Protein AF-A0A3R7DWA3-F1 (afdb_monomer_lite)

Sequence (47 aa):
MKRIVLAEEEVTYLKEFTKKGQKSARALTRAHVLLLIHKGEKE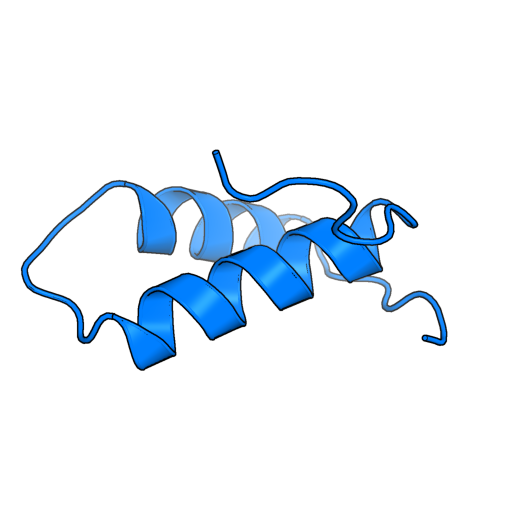TTIA

Foldseek 3Di:
DAADADDPVLLVVLVVVLVDDPDPPVVNVVSVCNNCSNVVHDCPDDD

Structure (mmCIF, N/CA/C/O backbone):
data_AF-A0A3R7DWA3-F1
#
_entry.id   AF-A0A3R7DWA3-F1
#
loop_
_atom_site.group_PDB
_atom_site.id
_atom_site.type_symbol
_atom_site.label_atom_id
_atom_site.label_alt_id
_ato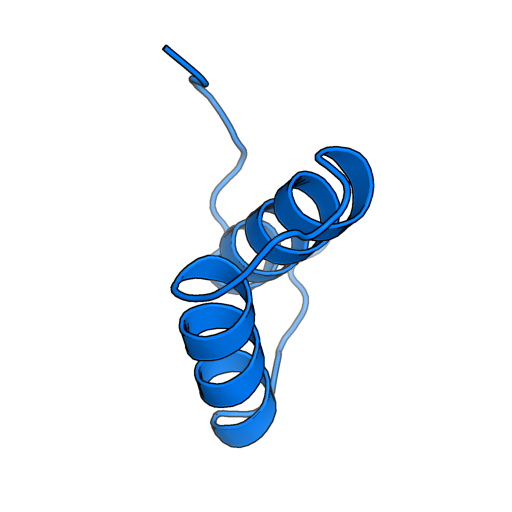m_site.label_comp_id
_atom_site.label_asym_id
_atom_site.label_entity_id
_atom_site.label_seq_id
_atom_site.pdbx_PDB_ins_code
_atom_site.Cartn_x
_atom_site.Cartn_y
_atom_site.Cartn_z
_atom_site.occupancy
_atom_site.B_iso_or_equiv
_atom_site.auth_seq_id
_atom_site.auth_comp_id
_atom_site.auth_asym_id
_atom_site.auth_atom_id
_atom_site.pdbx_PDB_model_num
ATOM 1 N N . MET A 1 1 ? 15.311 -4.091 -7.876 1.00 59.94 1 MET A N 1
ATOM 2 C CA . MET A 1 1 ? 13.988 -4.726 -7.719 1.00 59.94 1 MET A CA 1
ATOM 3 C C . MET A 1 1 ? 13.267 -4.644 -9.048 1.00 59.94 1 MET A C 1
ATOM 5 O O . MET A 1 1 ? 13.282 -3.573 -9.644 1.00 59.94 1 MET A O 1
ATOM 9 N N . LYS A 1 2 ? 12.722 -5.761 -9.542 1.00 70.69 2 LYS A N 1
ATOM 10 C CA . LYS A 1 2 ? 11.810 -5.736 -10.694 1.00 70.69 2 LYS A CA 1
ATOM 11 C C . LYS A 1 2 ? 10.503 -5.082 -10.247 1.00 70.69 2 LYS A C 1
ATOM 13 O O . LYS A 1 2 ? 10.060 -5.351 -9.134 1.00 70.69 2 LYS A O 1
ATOM 18 N N . ARG A 1 3 ? 9.924 -4.225 -11.089 1.00 78.44 3 ARG A N 1
ATOM 19 C CA . ARG A 1 3 ? 8.609 -3.625 -10.839 1.00 78.44 3 ARG A CA 1
ATOM 20 C C . ARG A 1 3 ? 7.569 -4.743 -10.764 1.00 78.44 3 ARG A C 1
ATOM 22 O O . ARG A 1 3 ? 7.556 -5.611 -11.634 1.00 78.44 3 ARG A O 1
ATOM 29 N N . ILE A 1 4 ? 6.732 -4.718 -9.735 1.00 86.50 4 ILE A N 1
ATOM 30 C CA . ILE A 1 4 ? 5.547 -5.574 -9.652 1.00 86.50 4 ILE A CA 1
ATOM 31 C C . ILE A 1 4 ? 4.346 -4.747 -10.091 1.00 86.50 4 ILE A C 1
ATOM 33 O O . ILE A 1 4 ? 4.266 -3.555 -9.801 1.00 86.50 4 ILE A O 1
ATOM 37 N N . VAL A 1 5 ? 3.415 -5.351 -10.812 1.00 89.88 5 VAL A N 1
ATOM 38 C CA . VAL A 1 5 ? 2.139 -4.706 -11.121 1.00 89.88 5 VAL A CA 1
ATOM 39 C C . VAL A 1 5 ? 1.122 -5.315 -10.171 1.00 89.88 5 VAL A C 1
ATOM 41 O O . VAL A 1 5 ? 0.920 -6.522 -10.197 1.00 89.88 5 VAL A O 1
ATOM 44 N N . LEU A 1 6 ? 0.575 -4.483 -9.291 1.00 92.50 6 LEU A N 1
ATOM 45 C CA . LEU A 1 6 ? -0.524 -4.826 -8.402 1.00 92.50 6 LEU A CA 1
ATOM 46 C C . LEU A 1 6 ? -1.821 -4.372 -9.066 1.00 92.50 6 LEU A C 1
ATOM 48 O O . LEU A 1 6 ? -1.834 -3.330 -9.733 1.00 92.50 6 LEU A O 1
ATOM 52 N N . ALA A 1 7 ? -2.893 -5.127 -8.867 1.00 95.69 7 ALA A N 1
ATOM 53 C CA . ALA A 1 7 ? -4.236 -4.692 -9.221 1.00 95.69 7 ALA A CA 1
ATOM 54 C C . ALA A 1 7 ? -4.694 -3.537 -8.312 1.00 95.69 7 ALA A C 1
ATOM 56 O O . ALA A 1 7 ? -4.210 -3.366 -7.190 1.00 95.69 7 ALA A O 1
ATOM 57 N N . GLU A 1 8 ? -5.664 -2.746 -8.771 1.00 94.25 8 GLU A N 1
ATOM 58 C CA . GLU A 1 8 ? -6.190 -1.607 -8.003 1.00 94.25 8 GLU A CA 1
ATOM 59 C C . GLU A 1 8 ? -6.773 -2.028 -6.645 1.00 94.25 8 GLU A C 1
ATOM 61 O O . GLU A 1 8 ? -6.592 -1.335 -5.638 1.00 94.25 8 GLU A O 1
ATOM 66 N N . GLU A 1 9 ? -7.409 -3.199 -6.595 1.00 95.69 9 GLU A N 1
ATOM 67 C CA . GLU A 1 9 ? -7.943 -3.802 -5.372 1.00 95.69 9 GLU A CA 1
ATOM 68 C C . GLU A 1 9 ? -6.828 -4.139 -4.371 1.00 95.69 9 GLU A C 1
ATOM 70 O O . GLU A 1 9 ? -6.936 -3.825 -3.185 1.00 95.69 9 GLU A O 1
ATOM 75 N N . GLU A 1 10 ? -5.707 -4.692 -4.846 1.00 94.69 10 GLU A N 1
ATOM 76 C CA . GLU A 1 10 ? -4.545 -5.025 -4.014 1.00 94.69 10 GLU A CA 1
ATOM 77 C C . GLU A 1 10 ? -3.870 -3.762 -3.467 1.00 94.69 10 GLU A C 1
ATOM 79 O O . GLU A 1 10 ? -3.479 -3.707 -2.298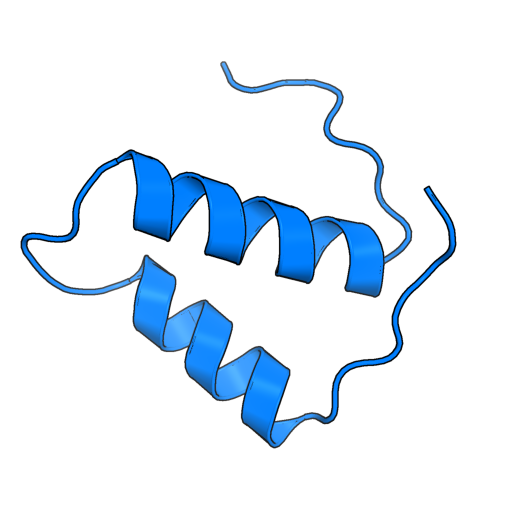 1.00 94.69 10 GLU A O 1
ATOM 84 N N . VAL A 1 11 ? -3.766 -2.713 -4.288 1.00 94.31 11 VAL A N 1
ATOM 85 C CA . VAL A 1 11 ? -3.246 -1.407 -3.859 1.00 94.31 11 VAL A CA 1
ATOM 86 C C . VAL A 1 11 ? -4.143 -0.796 -2.786 1.00 94.31 11 VAL A C 1
ATOM 88 O O . VAL A 1 11 ? -3.642 -0.257 -1.795 1.00 94.31 11 VAL A O 1
ATOM 91 N N . THR A 1 12 ? -5.459 -0.869 -2.972 1.00 94.69 12 THR A N 1
ATOM 92 C CA . THR A 1 12 ? -6.444 -0.353 -2.014 1.00 94.69 12 THR A CA 1
ATOM 93 C C . THR A 1 12 ? -6.356 -1.114 -0.697 1.00 94.69 12 THR A C 1
ATOM 95 O O . THR A 1 12 ? -6.177 -0.488 0.351 1.00 94.69 12 THR A O 1
ATOM 98 N N . TYR A 1 13 ? -6.326 -2.447 -0.756 1.00 93.81 13 TYR A N 1
ATOM 99 C CA . TYR A 1 13 ? -6.114 -3.301 0.408 1.00 93.81 13 TYR A CA 1
ATOM 100 C C . TYR A 1 13 ? -4.828 -2.940 1.155 1.00 93.81 13 TYR A C 1
ATOM 102 O O . TYR A 1 13 ? -4.864 -2.720 2.362 1.00 93.81 13 TYR A O 1
ATOM 110 N N . LEU A 1 14 ? -3.689 -2.823 0.462 1.00 93.06 14 LEU A N 1
ATOM 111 C CA . LEU A 1 14 ? -2.407 -2.507 1.100 1.00 93.06 14 LEU A CA 1
ATOM 112 C C . LEU A 1 14 ? -2.395 -1.107 1.732 1.00 93.06 14 LEU A C 1
ATOM 114 O O . LEU A 1 14 ? -1.834 -0.934 2.815 1.00 93.06 14 LEU A O 1
ATOM 118 N N . LYS A 1 15 ? -3.040 -0.113 1.107 1.00 91.81 15 LYS A N 1
ATOM 119 C CA . LYS A 1 15 ? -3.192 1.238 1.679 1.00 91.81 15 LYS A CA 1
ATOM 120 C C . LYS A 1 15 ? -4.068 1.244 2.930 1.00 91.81 15 LYS A C 1
ATOM 122 O O . LYS A 1 15 ? -3.812 2.012 3.853 1.00 91.81 15 LYS A O 1
ATOM 127 N N . GLU A 1 16 ? -5.114 0.431 2.976 1.00 92.44 16 GLU A N 1
ATOM 128 C CA . GLU A 1 16 ? -5.931 0.275 4.183 1.00 92.44 16 GLU A CA 1
ATOM 129 C C . GLU A 1 16 ? -5.201 -0.541 5.253 1.00 92.44 16 GLU A C 1
ATOM 131 O O . GLU A 1 16 ? -5.258 -0.225 6.447 1.00 92.44 16 GLU A O 1
ATOM 136 N N . PHE A 1 17 ? -4.439 -1.544 4.819 1.00 90.69 17 PHE A N 1
ATOM 137 C CA . PHE A 1 17 ? -3.606 -2.380 5.665 1.00 90.69 17 PHE A CA 1
ATOM 138 C C . PHE A 1 17 ? -2.561 -1.551 6.416 1.00 90.69 17 PHE A C 1
ATOM 140 O O . PHE A 1 17 ? -2.323 -1.822 7.592 1.00 90.69 17 PHE A O 1
ATOM 147 N N . THR A 1 18 ? -1.979 -0.516 5.814 1.00 88.44 18 THR A N 1
ATOM 148 C CA . THR A 1 18 ? -1.011 0.352 6.505 1.00 88.44 18 THR A CA 1
ATOM 149 C C . THR A 1 18 ? -1.654 1.394 7.429 1.00 88.44 18 THR A C 1
ATOM 151 O O . THR A 1 18 ? -0.975 1.893 8.321 1.00 88.44 18 THR A O 1
ATOM 154 N N . LYS A 1 19 ? -2.955 1.698 7.287 1.00 85.44 19 LYS A N 1
ATOM 155 C CA . LYS A 1 19 ? -3.649 2.758 8.052 1.00 85.44 19 LYS A CA 1
ATOM 156 C C . LYS A 1 19 ? -4.191 2.346 9.427 1.00 85.44 19 LYS A C 1
ATOM 158 O O . LYS A 1 19 ? -4.411 3.221 10.259 1.00 85.44 19 LYS A 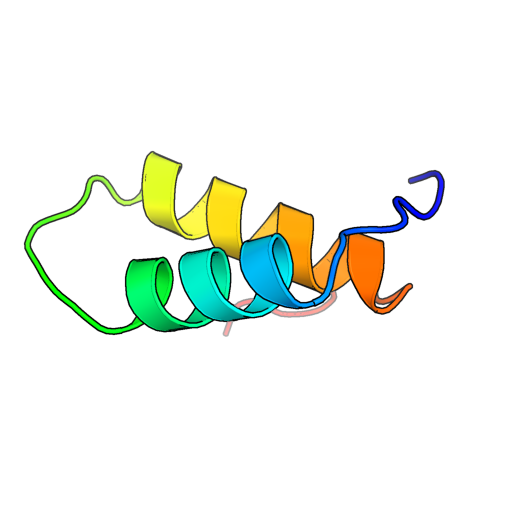O 1
ATOM 163 N N . LYS A 1 20 ? -4.486 1.062 9.676 1.00 68.94 20 LYS A N 1
ATOM 164 C CA . LYS A 1 20 ? -5.221 0.625 10.888 1.00 68.94 20 LYS A CA 1
ATOM 165 C C . LYS A 1 20 ? -4.555 -0.535 11.642 1.00 68.94 20 LYS A C 1
ATOM 167 O O . LYS A 1 20 ? -4.243 -1.557 11.037 1.00 68.94 20 LYS A O 1
ATOM 172 N N . GLY A 1 21 ? -4.501 -0.438 12.974 1.00 67.31 21 GLY A N 1
ATOM 173 C CA . GLY A 1 21 ? -4.415 -1.577 13.907 1.00 67.31 21 GLY A CA 1
ATOM 174 C C . GLY A 1 21 ? -3.028 -1.936 14.459 1.00 67.31 21 GLY A C 1
ATOM 175 O O . GLY A 1 21 ? -2.001 -1.543 13.912 1.00 67.31 21 GLY A O 1
ATOM 176 N N . GLN A 1 22 ? -3.018 -2.735 15.538 1.00 67.31 22 GLN A N 1
ATOM 177 C CA . GLN A 1 22 ? -1.824 -3.414 16.057 1.00 67.31 22 GLN A CA 1
ATOM 178 C C . GLN A 1 22 ? -1.370 -4.483 15.056 1.00 67.31 22 GLN A C 1
ATOM 180 O O . GLN A 1 22 ? -1.794 -5.636 15.100 1.00 67.31 22 GLN A O 1
ATOM 185 N N . LYS A 1 23 ? -0.528 -4.084 14.108 1.00 83.31 23 LYS A N 1
ATOM 186 C CA . LYS A 1 23 ? 0.152 -4.992 13.184 1.00 83.31 23 LYS A CA 1
ATOM 187 C C . LYS A 1 23 ? 1.619 -5.073 13.562 1.00 83.31 23 LYS A C 1
ATOM 189 O O . LYS A 1 23 ? 2.191 -4.108 14.063 1.00 83.31 23 LYS A O 1
ATOM 194 N N . SER A 1 24 ? 2.245 -6.219 13.310 1.00 88.19 24 SER A N 1
ATOM 195 C CA . SER A 1 24 ? 3.686 -6.324 13.517 1.00 88.19 24 SER A CA 1
ATOM 196 C C . SER A 1 24 ? 4.409 -5.337 12.600 1.00 88.19 24 SER A C 1
ATOM 198 O O . SER A 1 24 ? 4.036 -5.173 11.434 1.00 88.19 24 SER A O 1
ATOM 200 N N . ALA A 1 25 ? 5.472 -4.710 13.109 1.00 88.50 25 ALA A N 1
ATOM 201 C CA . ALA A 1 25 ? 6.307 -3.800 12.325 1.00 88.50 25 ALA A CA 1
ATOM 202 C C . ALA A 1 25 ? 6.736 -4.448 10.997 1.00 88.50 25 ALA A C 1
ATOM 204 O O . ALA A 1 25 ? 6.630 -3.842 9.937 1.00 88.50 25 ALA A O 1
ATOM 205 N N . ARG A 1 26 ? 7.076 -5.744 11.032 1.00 91.19 26 ARG A N 1
ATOM 206 C CA . ARG A 1 26 ? 7.438 -6.534 9.849 1.00 91.19 26 ARG A CA 1
ATOM 207 C C . ARG A 1 26 ? 6.336 -6.583 8.788 1.00 91.19 26 ARG A C 1
ATOM 209 O O . ARG A 1 26 ? 6.641 -6.516 7.599 1.00 91.19 26 ARG A O 1
ATOM 216 N N . ALA A 1 27 ? 5.074 -6.738 9.187 1.00 92.06 27 ALA A N 1
ATOM 217 C CA . ALA A 1 27 ? 3.963 -6.773 8.242 1.00 92.06 27 ALA A CA 1
ATOM 218 C C . ALA A 1 27 ? 3.752 -5.404 7.580 1.00 92.06 27 ALA A C 1
ATOM 220 O O . ALA A 1 27 ? 3.542 -5.337 6.369 1.00 92.06 27 ALA A O 1
ATOM 221 N N . LEU A 1 28 ? 3.885 -4.320 8.349 1.00 91.88 28 LEU A N 1
ATOM 222 C CA . LEU A 1 28 ? 3.805 -2.952 7.833 1.00 91.88 28 LEU A CA 1
ATOM 223 C C . LEU A 1 28 ? 4.949 -2.642 6.862 1.00 91.88 28 LEU A C 1
ATOM 225 O O . LEU A 1 28 ? 4.695 -2.117 5.780 1.00 91.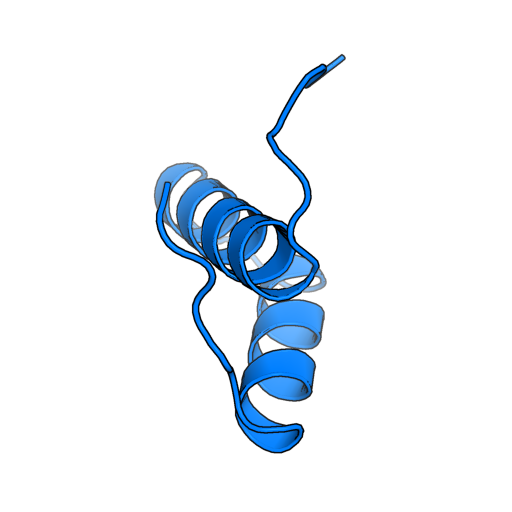88 28 LEU A O 1
ATOM 229 N N . THR A 1 29 ? 6.186 -3.023 7.192 1.00 91.31 29 THR A N 1
ATOM 230 C CA . THR A 1 29 ? 7.340 -2.856 6.294 1.00 91.31 29 THR A CA 1
ATOM 231 C C . THR A 1 29 ? 7.126 -3.601 4.980 1.00 91.31 29 THR A C 1
ATOM 233 O O . THR A 1 29 ? 7.329 -3.037 3.911 1.00 91.31 29 THR A O 1
ATOM 236 N N . ARG A 1 30 ? 6.644 -4.851 5.022 1.00 92.12 30 ARG A N 1
ATOM 237 C CA . ARG A 1 30 ? 6.360 -5.612 3.793 1.00 92.12 30 ARG A CA 1
ATOM 238 C C . ARG A 1 30 ? 5.285 -4.945 2.935 1.00 92.12 30 ARG A C 1
ATOM 240 O O . ARG A 1 30 ? 5.454 -4.884 1.722 1.00 92.12 30 ARG A O 1
ATOM 247 N N . ALA A 1 31 ? 4.212 -4.441 3.544 1.00 92.69 31 ALA A N 1
ATOM 248 C CA . ALA A 1 31 ? 3.159 -3.734 2.818 1.00 92.69 31 ALA A CA 1
ATOM 249 C C . ALA A 1 31 ? 3.682 -2.449 2.150 1.00 92.69 31 ALA A C 1
ATOM 251 O O . ALA A 1 31 ? 3.388 -2.208 0.980 1.00 92.69 31 ALA A O 1
ATOM 252 N N . HIS A 1 32 ? 4.515 -1.671 2.849 1.00 90.50 32 HIS A N 1
ATOM 253 C CA . HIS A 1 32 ? 5.164 -0.488 2.276 1.00 90.50 32 HIS A CA 1
ATOM 254 C C . HIS A 1 32 ? 6.096 -0.840 1.117 1.00 90.50 32 HIS A C 1
ATOM 256 O O . HIS A 1 32 ? 5.977 -0.252 0.044 1.00 90.50 32 HIS A O 1
ATOM 262 N N . VAL A 1 33 ? 6.950 -1.850 1.285 1.00 90.88 33 VAL A N 1
ATOM 263 C CA . VAL A 1 33 ? 7.859 -2.313 0.229 1.00 90.88 33 VAL A CA 1
ATOM 264 C C . VAL A 1 33 ? 7.083 -2.736 -1.022 1.00 90.88 33 VAL A C 1
ATOM 266 O O . VAL A 1 33 ? 7.457 -2.353 -2.128 1.00 90.88 33 VAL A O 1
ATOM 269 N N . LEU A 1 34 ? 5.973 -3.467 -0.878 1.00 92.12 34 LEU A N 1
ATOM 270 C CA . LEU A 1 34 ? 5.134 -3.857 -2.020 1.00 92.12 34 LEU A CA 1
ATOM 271 C C . LEU A 1 34 ? 4.539 -2.640 -2.745 1.00 92.12 34 LEU A C 1
ATOM 273 O O . LEU A 1 34 ? 4.590 -2.575 -3.974 1.00 92.12 34 LEU A O 1
ATOM 277 N N . LEU A 1 35 ? 4.035 -1.652 -1.998 1.00 91.81 35 LEU A N 1
ATOM 278 C CA . LEU A 1 35 ? 3.509 -0.408 -2.568 1.00 91.81 35 LEU A CA 1
ATOM 279 C C . LEU A 1 35 ? 4.591 0.399 -3.308 1.00 91.81 35 LEU A C 1
ATOM 281 O O . LEU A 1 35 ? 4.315 0.954 -4.372 1.00 91.81 35 LEU A O 1
ATOM 285 N N . LEU A 1 36 ? 5.8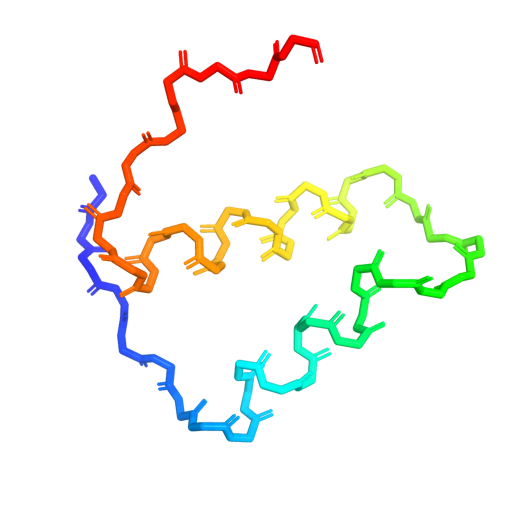16 0.446 -2.782 1.00 89.94 36 LEU A N 1
ATOM 286 C CA . LEU A 1 36 ? 6.943 1.154 -3.400 1.00 89.94 36 LEU A CA 1
ATOM 287 C C . LEU A 1 36 ? 7.406 0.474 -4.691 1.00 89.94 36 LEU A C 1
ATOM 289 O O . LEU A 1 36 ? 7.503 1.124 -5.735 1.00 89.94 36 LEU A O 1
ATOM 293 N N . ILE A 1 37 ? 7.599 -0.849 -4.661 1.00 90.56 37 ILE A N 1
ATOM 294 C CA . ILE A 1 37 ? 7.982 -1.613 -5.856 1.00 90.56 37 ILE A CA 1
ATOM 295 C C . ILE A 1 37 ? 6.920 -1.458 -6.952 1.00 90.56 37 ILE A C 1
ATOM 297 O O . ILE A 1 37 ? 7.272 -1.364 -8.130 1.00 90.56 37 ILE A O 1
ATOM 301 N N . HIS A 1 38 ? 5.637 -1.398 -6.580 1.00 89.69 38 HIS A N 1
ATOM 302 C CA . HIS A 1 38 ? 4.546 -1.173 -7.524 1.00 89.69 38 HIS A CA 1
ATOM 303 C C . HIS A 1 38 ? 4.627 0.190 -8.228 1.00 89.69 38 HIS A C 1
ATOM 305 O O . HIS A 1 38 ? 4.537 0.280 -9.461 1.00 89.69 38 HIS A O 1
ATOM 311 N N . LYS A 1 39 ? 4.892 1.245 -7.453 1.00 86.38 39 LYS A N 1
ATOM 312 C CA . LYS A 1 39 ? 5.131 2.601 -7.967 1.00 86.38 39 LYS A CA 1
ATOM 313 C C . LYS A 1 39 ? 6.411 2.721 -8.800 1.00 86.38 39 LYS A C 1
ATOM 315 O O . LYS A 1 39 ? 6.559 3.682 -9.544 1.00 86.38 39 LYS A O 1
ATOM 320 N N . GLY A 1 40 ? 7.309 1.737 -8.723 1.00 82.75 40 GLY A N 1
ATOM 321 C CA . GLY A 1 40 ? 8.635 1.811 -9.337 1.00 82.75 40 GLY A CA 1
ATOM 322 C C . GLY A 1 40 ? 9.613 2.668 -8.530 1.00 82.75 40 GLY A C 1
ATOM 323 O O . GLY A 1 40 ? 10.679 3.018 -9.032 1.00 82.75 40 GLY A O 1
ATOM 324 N N . GLU A 1 41 ? 9.266 2.980 -7.283 1.00 80.06 41 GLU A N 1
ATOM 325 C CA . GLU A 1 41 ? 10.098 3.722 -6.344 1.00 80.06 41 GLU A CA 1
ATOM 326 C C . GLU A 1 41 ? 11.011 2.738 -5.596 1.00 80.06 41 GLU A C 1
ATOM 328 O O . GLU A 1 41 ? 10.613 1.624 -5.244 1.00 80.06 41 GLU A O 1
ATOM 333 N N . LYS A 1 42 ? 12.266 3.131 -5.363 1.00 66.69 42 LYS A N 1
ATOM 334 C CA . LYS A 1 42 ? 13.149 2.437 -4.419 1.00 66.69 42 LYS A CA 1
ATOM 335 C C . LYS A 1 42 ? 13.141 3.240 -3.129 1.00 66.69 42 LYS A C 1
ATOM 337 O O . LYS A 1 42 ? 13.303 4.452 -3.174 1.00 66.69 42 LYS A O 1
ATOM 342 N N . GLU A 1 43 ? 12.940 2.558 -2.010 1.00 60.94 43 GLU A N 1
ATOM 343 C CA . GLU A 1 43 ? 12.976 3.132 -0.665 1.00 60.94 43 GLU A CA 1
ATOM 344 C C . GLU A 1 43 ? 14.333 3.837 -0.457 1.00 60.94 43 GLU A C 1
ATOM 346 O O . GLU A 1 43 ? 15.360 3.176 -0.321 1.00 60.94 43 GLU A O 1
ATOM 351 N N . THR A 1 44 ? 14.372 5.172 -0.535 1.00 57.12 44 THR A N 1
ATOM 352 C CA . THR A 1 44 ? 15.597 5.960 -0.298 1.00 57.12 44 THR A CA 1
ATOM 353 C C . THR A 1 44 ? 15.638 6.604 1.077 1.00 57.12 44 THR A C 1
ATOM 355 O O . THR A 1 44 ? 16.706 7.057 1.484 1.00 57.12 44 THR A O 1
ATOM 358 N N . THR A 1 45 ? 14.540 6.652 1.836 1.00 46.38 45 THR A N 1
ATOM 359 C CA . THR A 1 45 ? 14.578 7.205 3.197 1.00 46.38 45 THR A CA 1
ATOM 360 C C . THR A 1 45 ? 13.389 6.720 4.024 1.00 46.38 45 THR A C 1
ATOM 362 O O . THR A 1 45 ? 12.246 7.060 3.736 1.00 46.38 45 THR A O 1
ATOM 365 N N . ILE A 1 46 ? 13.671 5.938 5.066 1.00 46.19 46 ILE A N 1
ATOM 366 C CA . ILE A 1 46 ? 12.844 5.883 6.273 1.00 46.19 46 ILE A CA 1
ATOM 367 C C . ILE A 1 46 ? 13.533 6.867 7.228 1.00 46.19 46 ILE A C 1
ATOM 369 O O . ILE A 1 46 ? 14.646 6.584 7.670 1.00 46.19 46 ILE A O 1
ATOM 373 N N . ALA A 1 47 ? 12.939 8.045 7.429 1.00 40.53 47 ALA A N 1
ATOM 374 C CA . ALA A 1 47 ? 13.346 9.026 8.439 1.00 40.53 47 ALA A CA 1
ATOM 375 C C . ALA A 1 47 ? 12.391 8.946 9.632 1.00 40.53 47 ALA A C 1
ATOM 377 O O . ALA A 1 47 ? 11.184 8.710 9.384 1.00 40.53 47 ALA A O 1
#

Secondary structure (DSSP, 8-state):
-PPP---HHHHHHHHHHHHSS---HHHHHHHHHHHHHHHT-------

Radius of gyration: 10.84 Å; chains: 1; bounding box: 24×16×27 Å

pLDDT: mean 82.99, std 14.42, range [40.53, 95.69]